Protein AF-A0A7K0LRQ0-F1 (afdb_monomer_lite)

Secondary structure (DSSP, 8-state):
--HHHHHHHHHHHHHHHHHHHHHHHHHHHHTT-SS--SHHHHHHHHHHHHHHHHHHHHHHTT-TTHHHHHHHHHHHHHHHHHHT-GGGHHHHHHHHHHHHHHHHHHHHHHTTSPPP----

Foldseek 3Di:
DPQLVVLLVLLLVLLVVQLVVLVVLLVCQVVVHDPSHDPVSNVVSCLRSVLSVVLNVCLVVLHPVNQVSLVVNLVVLVCCCPPPHVVSVVSNVSSVSSNVSSVSNNVVVVVPDDDPDPDD

pLDDT: mean 86.14, std 9.86, range [47.09, 96.0]

Radius of gyration: 17.02 Å; chains: 1; bounding box: 36×36×59 Å

Structure (mmCIF, N/CA/C/O backbone):
data_AF-A0A7K0LRQ0-F1
#
_entry.id   AF-A0A7K0LRQ0-F1
#
loop_
_atom_site.group_PDB
_atom_site.id
_atom_site.type_symbol
_atom_site.label_atom_id
_atom_site.label_alt_id
_atom_site.label_comp_id
_atom_site.label_asym_id
_atom_site.label_entity_id
_atom_site.label_seq_id
_atom_site.pdbx_PDB_ins_code
_atom_site.Cartn_x
_atom_site.Cartn_y
_atom_site.Cartn_z
_atom_site.occupancy
_atom_site.B_iso_or_equiv
_atom_site.auth_seq_id
_atom_site.auth_comp_id
_atom_site.auth_asym_id
_atom_site.auth_atom_id
_atom_site.pdbx_PDB_model_num
ATOM 1 N N . MET A 1 1 ? 19.097 4.977 -19.327 1.00 47.09 1 MET A N 1
ATOM 2 C CA . MET A 1 1 ? 18.942 3.996 -18.222 1.00 47.09 1 MET A CA 1
ATOM 3 C C . MET A 1 1 ? 18.498 4.563 -16.853 1.00 47.09 1 MET A C 1
ATOM 5 O O . MET A 1 1 ? 18.108 3.764 -16.018 1.00 47.09 1 MET A O 1
ATOM 9 N N . ARG A 1 2 ? 18.461 5.886 -16.579 1.00 52.28 2 ARG A N 1
ATOM 10 C CA . ARG A 1 2 ? 18.152 6.422 -15.221 1.00 52.28 2 ARG A CA 1
ATOM 11 C C . ARG A 1 2 ? 16.671 6.421 -14.773 1.00 52.28 2 AR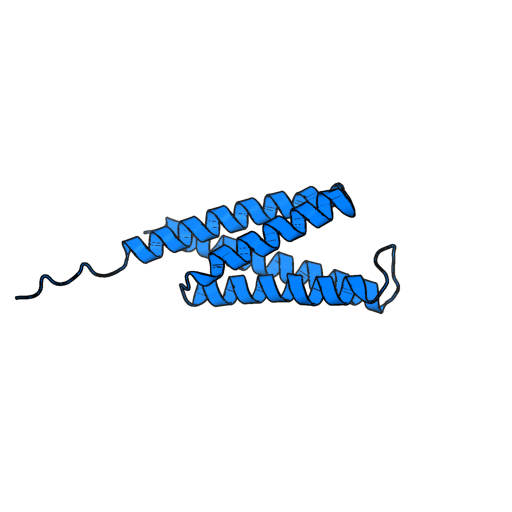G A C 1
ATOM 13 O O . ARG A 1 2 ? 16.415 6.444 -13.573 1.00 52.28 2 ARG A O 1
ATOM 20 N N . ARG A 1 3 ? 15.691 6.383 -15.689 1.00 55.84 3 ARG A N 1
ATOM 21 C CA . ARG A 1 3 ? 14.254 6.520 -15.338 1.00 55.84 3 ARG A CA 1
ATOM 22 C C . ARG A 1 3 ? 13.671 5.337 -14.547 1.00 55.84 3 ARG A C 1
ATOM 24 O O . ARG A 1 3 ? 12.810 5.560 -13.705 1.00 55.84 3 ARG A O 1
ATOM 31 N N . SER A 1 4 ? 14.132 4.103 -14.776 1.00 61.50 4 SER A N 1
ATOM 32 C CA . SER A 1 4 ? 13.554 2.913 -14.124 1.00 61.50 4 SER A CA 1
ATOM 33 C C . SER A 1 4 ? 13.896 2.809 -12.634 1.00 61.50 4 SER A C 1
ATOM 35 O O . SER A 1 4 ? 13.070 2.338 -11.852 1.00 61.50 4 SER A O 1
ATOM 37 N N . SER A 1 5 ? 15.076 3.290 -12.223 1.00 74.69 5 SER A N 1
ATOM 38 C CA . SER A 1 5 ? 15.471 3.329 -10.809 1.00 74.69 5 SER A CA 1
ATOM 39 C C . SER A 1 5 ? 14.639 4.331 -10.011 1.00 74.69 5 SER A C 1
ATOM 41 O O . SER A 1 5 ? 14.221 4.011 -8.904 1.00 74.69 5 SER A O 1
ATOM 43 N N . GLY A 1 6 ? 14.333 5.502 -10.584 1.00 81.88 6 GLY A N 1
ATOM 44 C CA . GLY A 1 6 ? 13.529 6.534 -9.918 1.00 81.88 6 GLY A CA 1
ATOM 45 C C . GLY A 1 6 ? 12.114 6.059 -9.581 1.00 81.88 6 GLY A C 1
ATOM 46 O O . GLY A 1 6 ? 11.696 6.137 -8.430 1.00 81.88 6 GLY A O 1
ATOM 47 N N . SER A 1 7 ? 11.397 5.479 -10.551 1.00 86.38 7 SER A N 1
ATOM 48 C CA . SER A 1 7 ? 10.042 4.951 -10.318 1.00 86.38 7 SER A CA 1
ATOM 49 C C . SER A 1 7 ? 10.024 3.826 -9.284 1.00 86.38 7 SER A C 1
ATOM 51 O O . SER A 1 7 ? 9.127 3.773 -8.450 1.00 86.38 7 SER A O 1
ATOM 53 N N . LYS A 1 8 ? 11.046 2.963 -9.278 1.00 87.56 8 LYS A N 1
ATOM 54 C CA . LYS A 1 8 ? 11.156 1.895 -8.281 1.00 87.56 8 LYS A CA 1
ATOM 55 C C . LYS A 1 8 ? 11.344 2.459 -6.869 1.00 87.56 8 LYS A C 1
ATOM 57 O O . LYS A 1 8 ? 10.717 1.967 -5.935 1.00 87.56 8 LYS A O 1
ATOM 62 N N . ILE A 1 9 ? 12.180 3.490 -6.717 1.00 91.75 9 ILE A N 1
ATOM 63 C CA . ILE A 1 9 ? 12.372 4.186 -5.436 1.00 91.75 9 ILE A CA 1
ATOM 64 C C . ILE A 1 9 ? 11.048 4.791 -4.964 1.00 91.75 9 ILE A C 1
ATOM 66 O O . ILE A 1 9 ? 10.676 4.581 -3.814 1.00 91.75 9 ILE A O 1
ATOM 70 N N . ILE A 1 10 ? 10.307 5.460 -5.856 1.00 92.00 10 ILE A N 1
ATOM 71 C CA . ILE A 1 10 ? 8.993 6.041 -5.540 1.00 92.00 10 ILE A CA 1
ATOM 72 C C . ILE A 1 10 ? 8.024 4.968 -5.033 1.00 92.00 10 ILE A C 1
ATOM 74 O O . ILE A 1 10 ? 7.405 5.162 -3.991 1.00 92.00 10 ILE A O 1
ATOM 78 N N . VAL A 1 11 ? 7.931 3.821 -5.719 1.00 91.88 11 VAL A N 1
ATOM 79 C CA . VAL A 1 11 ? 7.051 2.720 -5.295 1.00 91.88 11 VAL A CA 1
ATOM 80 C C . VAL A 1 11 ? 7.408 2.235 -3.891 1.00 91.88 11 VAL A C 1
ATOM 82 O O . VAL A 1 11 ? 6.521 2.095 -3.056 1.00 91.88 11 VAL A O 1
ATOM 85 N N . HIS A 1 12 ? 8.692 2.005 -3.603 1.00 93.06 12 HIS A N 1
ATOM 86 C CA . HIS A 1 12 ? 9.109 1.537 -2.280 1.00 93.06 12 HIS A CA 1
ATOM 87 C C . HIS A 1 12 ? 8.918 2.598 -1.188 1.00 93.06 12 HIS A C 1
ATOM 89 O O . HIS A 1 12 ? 8.506 2.246 -0.086 1.00 93.06 12 HIS A O 1
ATOM 95 N N . ALA A 1 13 ? 9.174 3.874 -1.487 1.00 93.50 13 ALA A N 1
ATOM 96 C CA . ALA A 1 13 ? 8.974 4.970 -0.545 1.00 93.50 13 ALA A CA 1
ATOM 97 C C . ALA A 1 13 ? 7.491 5.135 -0.185 1.00 93.50 13 ALA A C 1
ATOM 99 O O . ALA A 1 13 ? 7.142 5.142 0.992 1.00 93.50 13 ALA A O 1
ATOM 100 N N . LEU A 1 14 ? 6.606 5.188 -1.185 1.00 92.69 14 LEU A N 1
ATOM 101 C CA . LEU A 1 14 ? 5.161 5.291 -0.968 1.00 92.69 14 LEU A CA 1
ATOM 102 C C . LEU A 1 14 ? 4.590 4.040 -0.294 1.00 92.69 14 LEU A C 1
ATOM 104 O O . LEU A 1 14 ? 3.777 4.161 0.618 1.00 92.69 14 LEU A O 1
ATOM 108 N N . ALA A 1 15 ? 5.065 2.848 -0.670 1.00 91.12 15 ALA A N 1
ATOM 109 C CA . ALA A 1 15 ? 4.707 1.615 0.022 1.00 91.12 15 ALA A CA 1
ATOM 110 C C . ALA A 1 15 ? 5.090 1.674 1.508 1.00 91.12 15 ALA A C 1
ATOM 112 O O . ALA A 1 15 ? 4.267 1.377 2.367 1.00 91.12 15 ALA A O 1
ATOM 113 N N . PHE A 1 16 ? 6.311 2.106 1.826 1.00 93.50 16 PHE A N 1
ATOM 114 C CA . PHE A 1 16 ? 6.773 2.234 3.206 1.00 93.50 16 PHE A CA 1
ATOM 115 C C . PHE A 1 16 ? 5.968 3.266 4.009 1.00 93.50 16 PHE A C 1
ATOM 117 O O . PHE A 1 16 ? 5.589 2.997 5.151 1.00 93.50 16 PHE A O 1
ATOM 124 N N . ILE A 1 17 ? 5.656 4.417 3.403 1.00 92.94 17 ILE A N 1
ATOM 125 C CA . ILE A 1 17 ? 4.793 5.441 4.008 1.00 92.94 17 ILE A CA 1
ATOM 126 C C . ILE A 1 17 ? 3.415 4.850 4.322 1.00 92.94 17 ILE A C 1
ATOM 128 O O . ILE A 1 17 ? 2.940 4.994 5.446 1.00 92.94 17 ILE A O 1
ATOM 132 N N . GLY A 1 18 ? 2.805 4.131 3.376 1.00 90.75 18 GLY A N 1
ATOM 133 C CA . GLY A 1 18 ? 1.499 3.503 3.576 1.00 90.75 18 GLY A CA 1
ATOM 134 C C . GLY A 1 18 ? 1.499 2.442 4.679 1.00 90.75 18 GLY A C 1
ATOM 135 O O . GLY A 1 18 ? 0.606 2.439 5.524 1.00 90.75 18 GLY A O 1
ATOM 136 N N . VAL A 1 19 ? 2.530 1.590 4.746 1.00 94.12 19 VAL A N 1
ATOM 137 C CA . VAL A 1 19 ? 2.696 0.621 5.849 1.00 94.12 19 VAL A CA 1
ATOM 138 C C . VAL A 1 19 ? 2.793 1.334 7.193 1.00 94.12 19 VAL A C 1
ATOM 140 O O . VAL A 1 19 ? 2.091 0.973 8.134 1.00 94.12 19 VAL A O 1
ATOM 143 N N . THR A 1 20 ? 3.638 2.363 7.278 1.00 93.50 20 THR A N 1
ATOM 144 C CA . THR A 1 20 ? 3.856 3.120 8.517 1.00 93.50 20 THR A CA 1
ATOM 145 C C . THR A 1 20 ? 2.572 3.814 8.967 1.00 93.50 20 THR A C 1
ATOM 147 O O . THR A 1 20 ? 2.205 3.737 10.138 1.00 93.50 20 THR A O 1
ATOM 150 N N . PHE A 1 21 ? 1.849 4.433 8.032 1.00 92.25 21 PHE A N 1
ATOM 151 C CA . PHE A 1 21 ? 0.556 5.057 8.290 1.00 92.25 21 PHE A CA 1
ATOM 152 C C . PHE A 1 21 ? -0.447 4.059 8.883 1.00 92.25 21 PHE A C 1
ATOM 154 O O . PHE A 1 21 ? -1.006 4.314 9.951 1.00 92.25 21 PHE A O 1
ATOM 161 N N . TRP A 1 22 ? -0.638 2.899 8.247 1.00 93.75 22 TRP A N 1
ATOM 162 C CA . TRP A 1 22 ? -1.590 1.898 8.735 1.00 93.75 22 TRP A CA 1
ATOM 163 C C . TRP A 1 22 ? -1.178 1.283 10.070 1.00 93.75 22 TRP A C 1
ATOM 165 O O . TRP A 1 22 ? -2.039 1.042 10.914 1.00 93.75 22 TRP A O 1
ATOM 175 N N . LEU A 1 23 ? 0.121 1.106 10.309 1.00 93.62 23 LEU A N 1
ATOM 176 C CA . LEU A 1 23 ? 0.633 0.635 11.593 1.00 93.62 23 LEU A CA 1
ATOM 177 C C . LEU A 1 23 ? 0.324 1.629 12.721 1.00 93.62 23 LEU A C 1
ATOM 179 O O . LEU A 1 23 ? -0.181 1.226 13.767 1.00 93.62 23 LEU A O 1
ATOM 183 N N . VAL A 1 24 ? 0.530 2.930 12.491 1.00 91.94 24 VAL A N 1
ATOM 184 C CA . VAL A 1 24 ? 0.141 3.982 13.446 1.00 91.94 24 VAL A CA 1
ATOM 185 C C . VAL A 1 24 ? -1.367 3.958 13.703 1.00 91.94 24 VAL A C 1
ATOM 187 O O . VAL A 1 24 ? -1.793 4.048 14.853 1.00 91.94 24 VAL A O 1
ATOM 190 N N . MET A 1 25 ? -2.188 3.802 12.663 1.00 89.81 25 MET A N 1
ATOM 191 C CA . MET A 1 25 ? -3.646 3.734 12.808 1.00 89.81 25 MET A CA 1
ATOM 192 C C . MET A 1 25 ? -4.098 2.510 13.618 1.00 89.81 25 MET A C 1
ATOM 194 O O . MET A 1 25 ? -4.954 2.651 14.489 1.00 89.81 25 MET A O 1
ATOM 198 N N . ILE A 1 26 ? -3.488 1.338 13.405 1.00 91.56 26 ILE A N 1
ATOM 199 C CA . ILE A 1 26 ? -3.743 0.12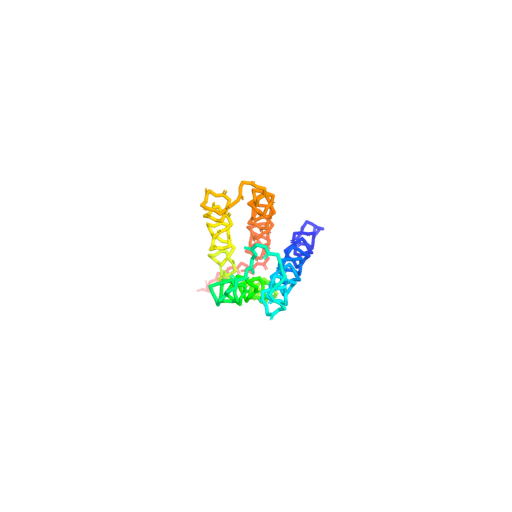9 14.207 1.00 91.56 26 ILE A CA 1
ATOM 200 C C . ILE A 1 26 ? -3.381 0.368 15.675 1.00 91.56 26 ILE A C 1
ATOM 202 O O . ILE A 1 26 ? -4.190 0.083 16.555 1.00 91.56 26 ILE A O 1
ATOM 206 N N . VAL A 1 27 ? -2.196 0.922 15.953 1.00 91.88 27 VAL A N 1
ATOM 207 C CA . VAL A 1 27 ? -1.755 1.210 17.328 1.00 91.88 27 VAL A CA 1
ATOM 208 C C . VAL A 1 27 ? -2.721 2.175 18.016 1.00 91.88 27 VAL A C 1
ATOM 210 O O . VAL A 1 27 ? -3.147 1.918 19.139 1.00 91.88 27 VAL A O 1
ATOM 213 N N . ARG A 1 28 ? -3.143 3.245 17.331 1.00 89.88 28 ARG A N 1
ATOM 214 C CA . ARG A 1 28 ? -4.134 4.195 17.866 1.00 89.88 28 ARG A CA 1
ATOM 215 C C . ARG A 1 28 ? -5.484 3.536 18.147 1.00 89.88 28 ARG A C 1
ATOM 217 O O . ARG A 1 28 ? -6.088 3.837 19.175 1.00 89.88 28 ARG A O 1
ATOM 224 N N . ALA A 1 29 ? -5.931 2.627 17.277 1.00 89.19 29 ALA A N 1
ATOM 225 C CA . ALA A 1 29 ? -7.166 1.872 17.477 1.00 89.19 29 ALA A CA 1
ATOM 226 C C . ALA A 1 29 ? -7.088 0.949 18.700 1.00 89.19 29 ALA A C 1
ATOM 228 O O . ALA A 1 29 ? -8.040 0.897 19.476 1.00 89.19 29 ALA A O 1
ATOM 229 N N . LEU A 1 30 ? -5.955 0.262 18.891 1.00 89.94 30 LEU A N 1
ATOM 230 C CA . LEU A 1 30 ? -5.703 -0.609 20.045 1.00 89.94 30 LEU A CA 1
ATOM 231 C C . LEU A 1 30 ? -5.616 0.175 21.358 1.00 89.94 30 LEU A C 1
ATOM 233 O O . LEU A 1 30 ? -6.096 -0.295 22.383 1.00 89.94 30 LEU A O 1
ATOM 237 N N . MET A 1 31 ? -5.045 1.381 21.324 1.00 91.56 31 MET A N 1
ATOM 238 C CA . MET A 1 31 ? -4.976 2.275 22.484 1.00 91.56 31 MET A CA 1
ATOM 239 C C . MET A 1 31 ? -6.309 2.974 22.793 1.00 91.56 31 MET A C 1
ATOM 241 O O . MET A 1 31 ? -6.403 3.685 23.788 1.00 91.56 31 MET A O 1
ATOM 245 N N . GLY A 1 32 ? -7.333 2.826 21.945 1.00 84.62 32 GLY A N 1
ATOM 246 C CA . GLY A 1 32 ? -8.609 3.518 22.128 1.00 84.62 32 GLY A CA 1
ATOM 247 C C . GLY A 1 32 ? -8.521 5.041 21.941 1.00 84.62 32 GLY A C 1
ATOM 248 O O . GLY A 1 32 ? -9.365 5.769 22.456 1.00 84.62 32 GLY A O 1
ATOM 249 N N . VAL A 1 33 ? -7.505 5.547 21.229 1.00 79.81 33 VAL A N 1
ATOM 250 C CA . VAL A 1 33 ? -7.213 6.988 21.152 1.00 79.81 33 VAL A CA 1
ATOM 251 C C . VAL A 1 33 ? -7.779 7.617 19.878 1.00 79.81 33 VAL A C 1
ATOM 253 O O . VAL A 1 33 ? -7.326 7.347 18.762 1.00 79.81 33 VAL A O 1
ATOM 256 N N . GLY A 1 34 ? -8.690 8.576 20.058 1.00 70.00 34 GLY A N 1
ATOM 257 C CA . GLY A 1 34 ? -9.265 9.394 18.987 1.00 70.00 34 GLY A CA 1
ATOM 258 C C . GLY A 1 34 ? -10.549 8.809 18.396 1.00 70.00 34 GLY A C 1
ATOM 259 O O . GLY A 1 34 ? -11.175 7.937 18.979 1.00 70.00 34 GLY A O 1
ATOM 260 N N . GLN A 1 35 ? -10.955 9.300 17.223 1.00 70.00 35 GLN A N 1
ATOM 261 C CA . GLN A 1 35 ? -12.213 8.888 16.573 1.00 70.00 35 GLN A CA 1
ATOM 262 C C . GLN A 1 35 ? -12.100 7.596 15.747 1.00 70.00 35 GLN A C 1
ATOM 264 O O . GLN A 1 35 ? -13.044 7.188 15.081 1.00 70.00 35 GLN A O 1
ATOM 269 N N . TYR A 1 36 ? -10.933 6.955 15.775 1.00 65.62 36 TYR A N 1
ATOM 270 C CA . TYR A 1 36 ? -10.590 5.798 14.951 1.00 65.62 36 TYR A CA 1
ATOM 271 C C . TYR A 1 36 ? -10.463 4.536 15.813 1.00 65.62 36 TYR A C 1
ATOM 273 O O . TYR A 1 36 ? -9.453 3.841 15.764 1.00 65.62 36 TYR A O 1
ATOM 281 N N . THR A 1 37 ? -11.458 4.264 16.655 1.00 70.31 37 THR A N 1
ATOM 282 C CA . THR A 1 37 ? -11.468 3.105 17.558 1.00 70.31 37 THR A CA 1
ATOM 283 C C . THR A 1 37 ? -12.349 1.985 17.005 1.00 70.31 37 THR A C 1
ATOM 285 O O . THR A 1 37 ? -13.358 2.225 16.343 1.00 70.31 37 THR A O 1
ATOM 288 N N . GLY A 1 38 ? -11.949 0.735 17.250 1.00 81.75 38 GLY A N 1
ATOM 289 C CA . GLY A 1 38 ? -12.740 -0.449 16.910 1.00 81.75 38 GLY A CA 1
ATOM 290 C C . GLY A 1 38 ? -12.073 -1.428 15.943 1.00 81.75 38 GLY A C 1
ATOM 291 O O . GLY A 1 38 ? -11.169 -1.098 15.173 1.00 81.75 38 GLY A O 1
ATOM 292 N N . TRP A 1 39 ? -12.569 -2.666 15.973 1.00 85.69 39 TRP A N 1
ATOM 293 C CA . TRP A 1 39 ? -12.007 -3.802 15.235 1.00 85.69 39 TRP A CA 1
ATOM 294 C C . TRP A 1 39 ? -11.969 -3.583 13.716 1.00 85.69 39 TRP A C 1
ATOM 296 O O . TRP A 1 39 ? -11.030 -4.025 13.057 1.00 85.69 39 TRP A O 1
ATOM 306 N N . LYS A 1 40 ? -12.947 -2.849 13.162 1.00 85.12 40 LYS A N 1
ATOM 307 C CA . LYS A 1 40 ? -13.013 -2.535 11.726 1.00 85.12 40 LYS A CA 1
ATOM 308 C C . LYS A 1 40 ? -11.752 -1.813 11.259 1.00 85.12 40 LYS A C 1
ATOM 310 O O . LYS A 1 40 ? -11.228 -2.133 10.201 1.00 85.12 40 LYS A O 1
ATOM 315 N N . LEU A 1 41 ? -11.237 -0.878 12.060 1.00 86.56 41 LEU A N 1
ATOM 316 C CA . LEU A 1 41 ? -10.048 -0.112 11.700 1.00 86.56 41 LEU A CA 1
ATOM 317 C C . LEU A 1 41 ? -8.778 -0.968 11.745 1.00 86.56 41 LEU A C 1
ATOM 319 O O . LEU A 1 41 ? -7.902 -0.807 10.901 1.00 86.56 41 LEU A O 1
ATOM 323 N N . ILE A 1 42 ? -8.710 -1.910 12.689 1.00 89.06 42 ILE A N 1
ATOM 324 C CA . ILE A 1 42 ? -7.611 -2.876 12.789 1.00 89.06 42 ILE A CA 1
ATOM 325 C C . ILE A 1 42 ? -7.594 -3.771 11.549 1.00 89.06 42 ILE A C 1
ATOM 327 O O . ILE A 1 42 ? -6.556 -3.9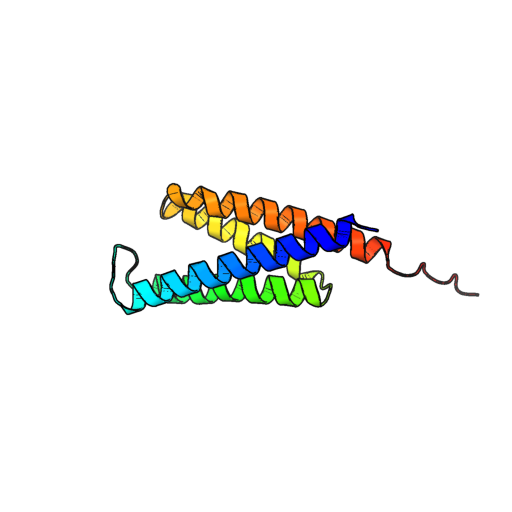09 10.909 1.00 89.06 42 ILE A O 1
ATOM 331 N N . VAL A 1 43 ? -8.749 -4.328 11.167 1.00 91.38 43 VAL A N 1
ATOM 332 C CA . VAL A 1 43 ? -8.868 -5.174 9.969 1.00 91.38 43 VAL A CA 1
ATOM 333 C C . VAL A 1 43 ? -8.513 -4.387 8.711 1.00 91.38 43 VAL A C 1
ATOM 335 O O . VAL A 1 43 ? -7.672 -4.833 7.934 1.00 91.38 43 VAL A O 1
ATOM 338 N N . THR A 1 44 ? -9.080 -3.192 8.535 1.00 90.25 44 THR A N 1
ATOM 339 C CA . THR A 1 44 ? -8.757 -2.314 7.404 1.00 90.25 44 THR A CA 1
ATOM 340 C C . THR A 1 44 ? -7.265 -1.987 7.360 1.00 90.25 44 THR A C 1
ATOM 342 O O . THR A 1 44 ? -6.658 -2.060 6.294 1.00 90.25 44 THR A O 1
ATOM 345 N N . GLY A 1 45 ? -6.647 -1.699 8.508 1.00 91.12 45 GLY A N 1
ATOM 346 C CA . GLY A 1 45 ? -5.219 -1.419 8.585 1.00 91.12 45 GLY A CA 1
ATOM 347 C C . GLY A 1 45 ? -4.335 -2.612 8.268 1.00 91.12 45 GLY A C 1
ATOM 348 O O . GLY A 1 45 ? -3.329 -2.448 7.584 1.00 91.12 45 GLY A O 1
ATOM 349 N N . LEU A 1 46 ? -4.713 -3.818 8.689 1.00 93.81 46 LEU A N 1
ATOM 350 C CA . LEU A 1 46 ? -3.981 -5.031 8.329 1.00 93.81 46 LEU A CA 1
ATOM 351 C C . LEU A 1 46 ? -4.085 -5.316 6.829 1.00 93.81 46 LEU A C 1
ATOM 353 O O . LEU A 1 46 ? -3.075 -5.612 6.192 1.00 93.81 46 LEU A O 1
ATOM 357 N N . VAL A 1 47 ? -5.280 -5.176 6.251 1.00 95.12 47 VAL A N 1
ATOM 358 C CA . VAL A 1 47 ? -5.514 -5.402 4.819 1.00 95.12 47 VAL A CA 1
ATOM 359 C C . VAL A 1 47 ? -4.763 -4.373 3.976 1.00 95.12 47 VAL A C 1
ATOM 361 O O . VAL A 1 47 ? -4.003 -4.745 3.081 1.00 95.12 47 VAL A O 1
ATOM 364 N N . LEU A 1 48 ? -4.929 -3.081 4.264 1.00 94.00 48 LEU A N 1
ATOM 365 C CA . LEU A 1 48 ? -4.317 -2.022 3.465 1.00 94.00 48 LEU A CA 1
ATOM 366 C C . LEU A 1 48 ? -2.819 -1.887 3.742 1.00 94.00 48 LEU A C 1
ATOM 368 O O . LEU A 1 48 ? -2.043 -1.752 2.797 1.00 94.00 48 LEU A O 1
ATOM 372 N N . GLY A 1 49 ? -2.372 -2.016 4.990 1.00 92.81 49 GLY A N 1
ATOM 373 C CA . GLY A 1 49 ? -0.947 -2.094 5.322 1.00 92.81 49 GLY A CA 1
ATOM 374 C C . GLY A 1 49 ? -0.269 -3.301 4.664 1.00 92.81 49 GLY A C 1
ATOM 375 O O . GLY A 1 49 ? 0.787 -3.163 4.043 1.00 92.81 49 GLY A O 1
ATOM 376 N N . GLY A 1 50 ? -0.911 -4.471 4.703 1.00 93.94 50 GLY A N 1
ATOM 377 C CA . GLY A 1 50 ? -0.447 -5.679 4.020 1.00 93.94 50 GLY A CA 1
ATOM 378 C C . GLY A 1 50 ? -0.374 -5.515 2.500 1.00 93.94 50 GLY A C 1
ATOM 379 O O . GLY A 1 50 ? 0.611 -5.927 1.883 1.00 93.94 50 GLY A O 1
ATOM 380 N N . ALA A 1 51 ? -1.355 -4.842 1.892 1.00 95.69 51 ALA A N 1
ATOM 381 C CA . ALA A 1 51 ? -1.331 -4.529 0.466 1.00 95.69 51 ALA A CA 1
ATOM 382 C C . ALA A 1 51 ? -0.093 -3.699 0.089 1.00 95.69 51 ALA A C 1
ATOM 384 O O . ALA A 1 51 ? 0.586 -4.029 -0.879 1.00 95.69 51 ALA A O 1
ATOM 385 N N . HIS A 1 52 ? 0.285 -2.693 0.884 1.00 94.50 52 HIS A N 1
ATOM 386 C CA . HIS A 1 52 ? 1.492 -1.900 0.621 1.00 94.50 52 HIS A CA 1
ATOM 387 C C . HIS A 1 52 ? 2.783 -2.736 0.707 1.00 94.50 52 HIS A C 1
ATOM 389 O O . HIS A 1 52 ? 3.662 -2.609 -0.153 1.00 94.50 52 HIS A O 1
ATOM 395 N N . LEU A 1 53 ? 2.890 -3.646 1.684 1.00 94.19 53 LEU A N 1
ATOM 396 C CA . LEU A 1 53 ? 4.016 -4.589 1.763 1.00 94.19 53 LEU A CA 1
ATOM 397 C C . LEU A 1 53 ? 4.101 -5.470 0.512 1.00 94.19 53 LEU A C 1
ATOM 399 O O . LEU A 1 53 ? 5.174 -5.623 -0.080 1.00 94.19 53 LEU A O 1
ATOM 403 N N . LEU A 1 54 ? 2.966 -6.017 0.082 1.00 96.00 54 LEU A N 1
ATOM 404 C CA . LEU A 1 54 ? 2.875 -6.862 -1.103 1.00 96.00 54 LEU A CA 1
ATOM 405 C C . LEU A 1 54 ? 3.184 -6.083 -2.395 1.00 96.00 54 LEU A C 1
ATOM 407 O O . LEU A 1 54 ? 3.875 -6.619 -3.260 1.00 96.00 54 LEU A O 1
ATOM 411 N N . ILE A 1 55 ? 2.789 -4.808 -2.511 1.00 94.69 55 ILE A N 1
ATOM 412 C CA . ILE A 1 55 ? 3.163 -3.932 -3.639 1.00 94.69 55 ILE A CA 1
ATOM 413 C C . ILE A 1 55 ? 4.686 -3.801 -3.720 1.00 94.69 55 ILE A C 1
ATOM 415 O O . ILE A 1 55 ? 5.273 -3.991 -4.790 1.00 94.69 55 ILE A O 1
ATOM 419 N N . SER A 1 56 ? 5.340 -3.528 -2.587 1.00 93.19 56 SER A N 1
ATOM 420 C CA . SER A 1 56 ? 6.800 -3.434 -2.497 1.00 93.19 56 SER A CA 1
ATOM 421 C C . SER A 1 56 ? 7.466 -4.755 -2.906 1.00 93.19 56 SER A C 1
ATOM 423 O O . SER A 1 56 ? 8.372 -4.776 -3.747 1.00 93.19 56 SER A O 1
ATOM 425 N N . LEU A 1 57 ? 6.972 -5.882 -2.384 1.00 94.69 57 LEU A N 1
ATOM 426 C CA . LEU A 1 57 ? 7.497 -7.213 -2.680 1.00 94.69 57 LEU A CA 1
ATOM 427 C C . LEU A 1 57 ? 7.340 -7.589 -4.161 1.00 94.69 57 LEU A C 1
ATOM 429 O O . LEU A 1 57 ? 8.305 -8.016 -4.799 1.00 94.69 57 LEU A O 1
ATOM 433 N N . PHE A 1 58 ? 6.147 -7.416 -4.729 1.00 92.50 58 PHE A N 1
ATOM 434 C CA . PHE A 1 58 ? 5.862 -7.752 -6.124 1.00 92.50 58 PHE A CA 1
ATOM 435 C C . PHE A 1 58 ? 6.594 -6.836 -7.096 1.00 92.50 58 PHE A C 1
ATOM 437 O O . PHE A 1 58 ? 7.111 -7.317 -8.105 1.00 92.50 58 PHE A O 1
ATOM 444 N N . THR A 1 59 ? 6.760 -5.559 -6.750 1.00 91.19 59 THR A N 1
ATOM 445 C CA . THR A 1 59 ? 7.602 -4.639 -7.522 1.00 91.19 59 THR A CA 1
ATOM 446 C C . THR A 1 59 ? 9.065 -5.073 -7.509 1.00 91.19 59 THR A C 1
ATOM 448 O O . THR A 1 59 ? 9.733 -5.053 -8.545 1.00 91.19 59 THR A O 1
ATOM 451 N N . ARG A 1 60 ? 9.577 -5.546 -6.364 1.00 89.81 60 ARG A N 1
ATOM 452 C CA . ARG A 1 60 ? 10.944 -6.080 -6.269 1.00 89.81 60 ARG A CA 1
ATOM 453 C C . ARG A 1 60 ? 11.137 -7.314 -7.150 1.00 89.81 60 ARG A C 1
ATOM 455 O O . ARG A 1 60 ? 12.179 -7.432 -7.790 1.00 89.81 60 ARG A O 1
ATOM 462 N N . ARG A 1 61 ? 10.127 -8.186 -7.206 1.00 90.25 61 ARG A N 1
ATOM 463 C CA . ARG A 1 61 ? 10.103 -9.415 -8.018 1.00 90.25 61 ARG A CA 1
ATOM 464 C C . ARG A 1 61 ? 9.759 -9.184 -9.497 1.00 90.25 61 ARG A C 1
ATOM 466 O O . ARG A 1 61 ? 9.657 -10.154 -10.234 1.00 90.25 61 ARG A O 1
ATOM 473 N N . ARG A 1 62 ? 9.575 -7.930 -9.938 1.00 89.38 62 ARG A N 1
ATOM 474 C CA . ARG A 1 62 ? 9.120 -7.576 -11.298 1.00 89.38 62 ARG A CA 1
ATOM 475 C C . ARG A 1 62 ? 7.808 -8.266 -11.710 1.00 89.38 62 ARG A C 1
ATOM 477 O O . ARG A 1 62 ? 7.592 -8.560 -12.881 1.00 89.38 62 ARG A O 1
ATOM 484 N N . SER A 1 63 ? 6.932 -8.538 -10.743 1.00 89.19 63 SER A N 1
ATOM 485 C CA . SER A 1 63 ? 5.673 -9.246 -10.980 1.00 89.19 63 SER A CA 1
ATOM 486 C C . SER A 1 63 ? 4.587 -8.302 -11.494 1.00 89.19 63 SER A C 1
ATOM 488 O O . SER A 1 63 ? 4.387 -7.208 -10.960 1.00 89.19 63 SER A O 1
ATOM 490 N N . ALA A 1 64 ? 3.824 -8.758 -12.492 1.00 87.69 64 ALA A N 1
ATOM 491 C CA . ALA A 1 64 ? 2.659 -8.037 -13.004 1.00 87.69 64 ALA A CA 1
ATOM 492 C C . ALA A 1 64 ? 1.538 -7.892 -11.956 1.00 87.69 64 ALA A C 1
ATOM 494 O O . ALA A 1 64 ? 0.730 -6.971 -12.063 1.00 87.69 64 ALA A O 1
ATOM 495 N N . ALA A 1 65 ? 1.536 -8.737 -10.916 1.00 90.75 65 ALA A N 1
ATOM 496 C CA . ALA A 1 65 ? 0.574 -8.685 -9.816 1.00 90.75 65 ALA A CA 1
ATOM 497 C C . ALA A 1 65 ? 0.672 -7.401 -8.968 1.00 90.75 65 ALA A C 1
ATOM 499 O O . ALA A 1 65 ? -0.252 -7.094 -8.223 1.00 90.75 65 ALA A O 1
ATOM 500 N N . ALA A 1 66 ? 1.750 -6.615 -9.093 1.00 90.19 66 ALA A N 1
ATOM 501 C CA . ALA A 1 66 ? 1.864 -5.332 -8.400 1.00 90.19 66 ALA A CA 1
ATOM 502 C C . ALA A 1 66 ? 0.790 -4.320 -8.849 1.00 90.19 66 ALA A C 1
ATOM 504 O O . ALA A 1 66 ? 0.260 -3.588 -8.024 1.00 90.19 66 ALA A O 1
ATOM 505 N N . ILE A 1 67 ? 0.434 -4.294 -10.138 1.00 93.19 67 ILE A N 1
ATOM 506 C CA . ILE A 1 67 ? -0.521 -3.323 -10.699 1.00 93.19 67 ILE A CA 1
ATOM 507 C C . ILE A 1 67 ? -1.950 -3.482 -10.153 1.00 93.19 67 ILE A C 1
ATOM 509 O O . ILE A 1 67 ? -2.486 -2.486 -9.667 1.00 93.19 67 ILE A O 1
ATOM 513 N N . PRO A 1 68 ? -2.589 -4.672 -10.191 1.00 94.19 68 PRO A N 1
ATOM 514 C CA . PRO A 1 68 ? -3.931 -4.830 -9.626 1.00 94.19 68 PRO A CA 1
ATOM 515 C C . PRO A 1 68 ? -3.959 -4.530 -8.123 1.00 94.19 68 PRO A C 1
ATOM 517 O O . PRO A 1 68 ? -4.951 -4.024 -7.611 1.00 94.19 68 PRO A O 1
ATOM 520 N N . LEU A 1 69 ? -2.850 -4.772 -7.424 1.00 93.31 69 LEU A N 1
ATOM 521 C CA . LEU A 1 69 ? -2.733 -4.478 -6.005 1.00 93.31 69 LEU A CA 1
ATOM 522 C C . LEU A 1 69 ? -2.657 -2.967 -5.718 1.00 93.31 69 LEU A C 1
ATOM 524 O O . LEU A 1 69 ? -3.263 -2.494 -4.761 1.00 93.31 69 LEU A O 1
ATOM 528 N N . ILE A 1 70 ? -1.975 -2.196 -6.572 1.00 94.12 70 ILE A N 1
ATOM 529 C CA . ILE A 1 70 ? -1.991 -0.727 -6.494 1.00 94.12 70 ILE A CA 1
ATOM 530 C C . ILE A 1 70 ? -3.392 -0.184 -6.815 1.00 94.12 70 ILE A C 1
ATOM 532 O O . ILE A 1 70 ? -3.860 0.728 -6.139 1.00 94.12 70 ILE A O 1
ATOM 536 N N . TRP A 1 71 ? -4.089 -0.767 -7.796 1.00 95.62 71 TRP A N 1
ATOM 537 C CA . TRP A 1 71 ? -5.486 -0.423 -8.083 1.00 95.62 71 TRP A CA 1
ATOM 538 C C . TRP A 1 71 ? -6.406 -0.677 -6.891 1.00 95.62 71 TRP A C 1
ATOM 540 O O . TRP A 1 71 ? -7.230 0.174 -6.569 1.00 95.62 71 TRP A O 1
ATOM 550 N N . PHE A 1 72 ? -6.241 -1.813 -6.214 1.00 95.88 72 PHE A N 1
ATOM 551 C CA . PHE A 1 72 ? -6.975 -2.118 -4.991 1.00 95.88 72 PHE A CA 1
ATOM 552 C C . PHE A 1 72 ? -6.782 -1.032 -3.921 1.00 95.88 72 PHE A C 1
ATOM 554 O O . PHE A 1 72 ? -7.770 -0.545 -3.375 1.00 95.88 72 PHE A O 1
ATOM 561 N N . VAL A 1 73 ? -5.538 -0.604 -3.669 1.00 93.81 73 VAL A N 1
ATOM 562 C CA . VAL A 1 73 ? -5.245 0.478 -2.710 1.00 93.81 73 VAL A CA 1
ATOM 563 C C . VAL A 1 73 ? -5.894 1.794 -3.143 1.00 93.81 73 VAL A C 1
ATOM 565 O O . VAL A 1 73 ? -6.546 2.438 -2.330 1.00 93.81 73 VAL A O 1
ATOM 568 N N . LEU A 1 74 ? -5.805 2.161 -4.424 1.00 93.12 74 LEU A N 1
ATOM 569 C CA . LEU A 1 74 ? -6.423 3.385 -4.938 1.00 93.12 74 LEU A CA 1
ATOM 570 C C . LEU A 1 74 ? -7.947 3.400 -4.743 1.00 93.12 74 LEU A C 1
ATOM 572 O O . LEU A 1 74 ? -8.503 4.408 -4.309 1.00 93.12 74 LEU A O 1
ATOM 576 N N . VAL A 1 75 ? -8.626 2.293 -5.052 1.00 93.75 75 VAL A N 1
ATOM 577 C CA . VAL A 1 75 ? -10.079 2.175 -4.854 1.00 93.75 75 VAL A CA 1
ATOM 578 C C . VAL A 1 75 ? -10.419 2.253 -3.368 1.00 93.75 75 VAL A C 1
ATOM 580 O O . VAL A 1 75 ? -11.349 2.964 -2.995 1.00 93.75 75 VAL A O 1
ATOM 583 N N . ALA A 1 76 ? -9.654 1.578 -2.510 1.00 91.31 76 ALA A N 1
ATOM 584 C CA . ALA A 1 76 ? -9.863 1.638 -1.070 1.00 91.31 76 ALA A CA 1
ATOM 585 C C . ALA A 1 76 ? -9.681 3.060 -0.512 1.00 91.31 76 ALA A C 1
ATOM 587 O O . ALA A 1 76 ? -10.517 3.512 0.269 1.00 91.31 76 ALA A O 1
ATOM 588 N N . ASP A 1 77 ? -8.652 3.788 -0.951 1.00 89.94 77 ASP A N 1
ATOM 589 C CA . ASP A 1 77 ? -8.413 5.177 -0.549 1.00 89.94 77 ASP A CA 1
ATOM 590 C C . ASP A 1 77 ? -9.530 6.110 -1.024 1.00 89.94 77 ASP A C 1
ATOM 592 O O . ASP A 1 77 ? -9.932 7.017 -0.294 1.00 89.94 77 ASP A O 1
ATOM 596 N N . LEU A 1 78 ? -10.072 5.874 -2.224 1.00 88.69 78 LEU A N 1
ATOM 597 C CA . LEU A 1 78 ? -11.211 6.629 -2.744 1.00 88.69 78 LEU A CA 1
ATOM 598 C C . LEU A 1 78 ? -12.461 6.388 -1.889 1.00 88.69 78 LEU A C 1
ATOM 600 O O . LEU A 1 78 ? -13.134 7.341 -1.501 1.00 88.69 78 LEU A O 1
ATOM 604 N N . LEU A 1 79 ? -12.745 5.127 -1.547 1.00 88.19 79 LEU A N 1
ATOM 605 C CA . LEU A 1 79 ? -13.855 4.770 -0.662 1.00 88.19 79 LEU A CA 1
ATOM 606 C C . LEU A 1 79 ? -13.681 5.402 0.727 1.00 88.19 79 LEU A C 1
ATOM 608 O O . LEU A 1 79 ? -14.632 5.956 1.269 1.00 88.19 79 LEU A O 1
ATOM 612 N N . LEU A 1 80 ? -12.469 5.389 1.285 1.00 85.75 80 LEU A N 1
ATOM 613 C CA . LEU A 1 80 ? -12.151 6.074 2.542 1.00 85.75 80 LEU A CA 1
ATOM 614 C C . LEU A 1 80 ? -12.373 7.592 2.445 1.00 85.75 80 LEU A C 1
ATOM 616 O O . LEU A 1 80 ? -12.968 8.185 3.345 1.00 85.75 80 LEU A O 1
ATOM 620 N N . GLY A 1 81 ? -11.934 8.222 1.354 1.00 83.31 81 GLY A N 1
ATOM 621 C CA . GLY A 1 81 ? -12.120 9.654 1.114 1.00 83.31 81 GLY A CA 1
ATOM 622 C C . GLY A 1 81 ? -13.591 10.059 1.007 1.00 83.31 81 GLY A C 1
ATOM 623 O O . GLY A 1 81 ? -13.992 11.070 1.581 1.00 83.31 81 GLY A O 1
ATOM 624 N N . VAL A 1 82 ? -14.398 9.252 0.314 1.00 80.31 82 VAL A N 1
ATOM 625 C CA . VAL A 1 82 ? -15.827 9.518 0.084 1.00 80.31 82 VAL A CA 1
ATOM 626 C C . VAL A 1 82 ? -16.675 9.203 1.317 1.00 80.31 82 VAL A C 1
ATOM 628 O O . VAL A 1 82 ? -17.523 10.008 1.690 1.00 80.31 82 VAL A O 1
ATOM 631 N N . PHE A 1 83 ? -16.464 8.047 1.952 1.00 80.75 83 PHE A N 1
ATOM 632 C CA . PHE A 1 83 ? -17.371 7.532 2.985 1.00 80.75 83 PHE A CA 1
ATOM 633 C C . PHE A 1 83 ? -16.911 7.786 4.420 1.00 80.75 83 PHE A C 1
ATOM 635 O O . PHE A 1 83 ? -17.732 7.705 5.331 1.00 80.75 83 PHE A O 1
ATOM 642 N N . VAL A 1 84 ? -15.623 8.056 4.651 1.00 78.25 84 VAL A N 1
ATOM 643 C CA . VAL A 1 84 ? -15.084 8.207 6.012 1.00 78.25 84 VAL A CA 1
ATOM 644 C C . VAL A 1 84 ? -14.677 9.643 6.284 1.00 78.25 84 VAL A C 1
ATOM 646 O O . VAL A 1 84 ? -15.169 10.247 7.234 1.00 78.25 84 VAL A O 1
ATOM 649 N N . ASN A 1 85 ? -13.758 10.199 5.492 1.00 77.12 85 ASN A N 1
ATOM 650 C CA . ASN A 1 85 ? -13.288 11.559 5.722 1.00 77.12 85 ASN A CA 1
ATOM 651 C C . ASN A 1 85 ? -12.647 12.159 4.460 1.00 77.12 85 ASN A C 1
ATOM 653 O O . ASN A 1 85 ? -11.626 11.642 4.001 1.00 77.12 85 ASN A O 1
ATOM 657 N N . PRO A 1 86 ? -13.130 13.308 3.956 1.00 74.31 86 PRO A N 1
ATOM 658 C CA . PRO A 1 86 ? -12.560 13.940 2.768 1.00 74.31 86 PRO A CA 1
ATOM 659 C C . PRO A 1 86 ? -11.104 14.397 2.961 1.00 74.31 86 PRO A C 1
ATOM 661 O O . PRO A 1 86 ? -10.356 14.526 1.997 1.00 74.31 86 PRO A O 1
ATOM 664 N N . LYS A 1 87 ? -10.612 14.561 4.196 1.00 76.50 87 LYS A N 1
ATOM 665 C CA . LYS A 1 87 ? -9.179 14.827 4.437 1.00 76.50 87 LYS A CA 1
ATOM 666 C C . LYS A 1 87 ? -8.274 13.673 3.972 1.00 76.50 87 LYS A C 1
ATOM 668 O O . LYS A 1 87 ? -7.073 13.866 3.804 1.00 76.50 87 LYS A O 1
ATOM 673 N N . VAL A 1 88 ? -8.842 12.491 3.730 1.00 76.94 88 VAL A N 1
ATOM 674 C CA . VAL A 1 88 ? -8.143 11.290 3.255 1.00 76.94 88 VAL A CA 1
ATOM 675 C C . VAL A 1 88 ? -7.903 11.320 1.736 1.00 76.94 88 VAL A C 1
ATOM 677 O O . VAL A 1 88 ? -7.129 10.514 1.230 1.00 76.94 88 VAL A O 1
ATOM 680 N N . PHE A 1 89 ? -8.433 12.306 0.995 1.00 82.31 89 PHE A N 1
ATOM 681 C CA . PHE A 1 89 ? -8.145 12.475 -0.441 1.00 82.31 89 PHE A CA 1
ATOM 682 C C . PHE A 1 89 ? -6.649 12.661 -0.763 1.00 82.31 89 PHE A C 1
ATOM 684 O O . PHE A 1 89 ? -6.221 12.377 -1.881 1.00 82.31 89 PHE A O 1
ATOM 691 N N . LEU A 1 90 ? -5.823 13.056 0.213 1.00 85.75 90 LEU A N 1
ATOM 692 C CA . LEU A 1 90 ? -4.364 13.043 0.064 1.00 85.75 90 LEU A CA 1
A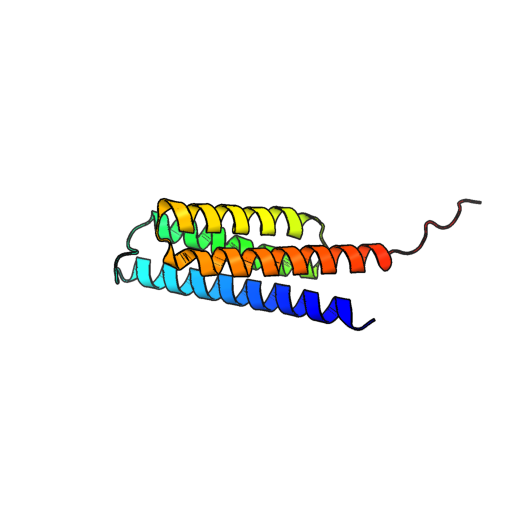TOM 693 C C . LEU A 1 90 ? -3.810 11.629 -0.208 1.00 85.75 90 LEU A C 1
ATOM 695 O O . LEU A 1 90 ? -2.868 11.495 -0.991 1.00 85.75 90 LEU A O 1
ATOM 699 N N . LEU A 1 91 ? -4.408 10.579 0.372 1.00 85.44 91 LEU A N 1
ATOM 700 C CA . LEU A 1 91 ? -4.032 9.185 0.095 1.00 85.44 91 LEU A CA 1
ATOM 701 C C . LEU A 1 91 ? -4.347 8.804 -1.353 1.00 85.44 91 LEU A C 1
ATOM 703 O O . LEU A 1 91 ? -3.517 8.195 -2.017 1.00 85.44 91 LEU A O 1
ATOM 707 N N . VAL A 1 92 ? -5.483 9.264 -1.887 1.00 88.12 92 VAL A N 1
ATOM 708 C CA . VAL A 1 92 ? -5.853 9.048 -3.296 1.00 88.12 92 VAL A CA 1
ATOM 709 C C . VAL A 1 92 ? -4.786 9.629 -4.226 1.00 88.12 92 VAL A C 1
ATOM 711 O O . VAL A 1 92 ? -4.331 8.950 -5.145 1.00 88.12 92 VAL A O 1
ATOM 714 N N . GLY A 1 93 ? -4.325 10.856 -3.957 1.00 88.88 93 GLY A N 1
ATOM 715 C CA . GLY A 1 93 ? -3.230 11.474 -4.710 1.00 88.88 93 GLY A CA 1
ATOM 716 C C . GLY A 1 93 ? -1.936 10.653 -4.655 1.00 88.88 93 GLY A C 1
ATOM 717 O O . GLY A 1 93 ? -1.316 10.398 -5.690 1.00 88.88 93 GLY A O 1
ATOM 718 N N . ALA A 1 94 ? -1.558 10.172 -3.468 1.00 89.31 94 ALA A N 1
ATOM 719 C CA . ALA A 1 94 ? -0.396 9.300 -3.296 1.00 89.31 94 ALA A CA 1
ATOM 720 C C . ALA A 1 94 ? -0.544 7.975 -4.067 1.00 89.31 94 ALA A C 1
ATOM 722 O O . ALA A 1 94 ? 0.403 7.530 -4.719 1.00 89.31 94 ALA A O 1
ATOM 723 N N . SER A 1 95 ? -1.737 7.386 -4.071 1.00 90.06 95 SER A N 1
ATOM 724 C CA . SER A 1 95 ? -2.050 6.146 -4.781 1.00 90.06 95 SER A CA 1
ATOM 725 C C . SER A 1 95 ? -2.052 6.311 -6.303 1.00 90.06 95 SER A C 1
ATOM 727 O O . SER A 1 95 ? -1.595 5.417 -7.017 1.00 90.06 95 SER A O 1
ATOM 729 N N . ILE A 1 96 ? -2.443 7.477 -6.827 1.00 93.62 96 ILE A N 1
ATOM 730 C CA . ILE A 1 96 ? -2.284 7.813 -8.252 1.00 93.62 96 ILE A CA 1
ATOM 731 C C . ILE A 1 96 ? -0.796 7.877 -8.630 1.00 93.62 96 ILE A C 1
ATOM 733 O O . ILE A 1 96 ? -0.391 7.308 -9.648 1.00 93.62 96 ILE A O 1
ATOM 737 N N . ILE A 1 97 ? 0.039 8.521 -7.806 1.00 93.88 97 ILE A N 1
ATOM 738 C CA . ILE A 1 97 ? 1.494 8.584 -8.033 1.00 93.88 97 ILE A CA 1
ATOM 739 C C . ILE A 1 97 ? 2.101 7.176 -7.979 1.00 93.88 97 ILE A C 1
ATOM 741 O O . ILE A 1 97 ? 2.910 6.816 -8.839 1.00 93.88 97 ILE A O 1
ATOM 745 N N . LEU A 1 98 ? 1.683 6.363 -7.006 1.00 92.00 98 LEU A N 1
ATOM 746 C CA . LEU A 1 98 ? 2.097 4.969 -6.870 1.00 92.00 98 LEU A CA 1
ATOM 747 C C . LEU A 1 98 ? 1.737 4.156 -8.121 1.00 92.00 98 LEU A C 1
ATOM 749 O O . LEU A 1 98 ? 2.570 3.401 -8.625 1.00 92.00 98 LEU A O 1
ATOM 753 N N . LEU A 1 99 ? 0.533 4.352 -8.663 1.00 93.06 99 LEU A N 1
ATOM 754 C CA . LEU A 1 99 ? 0.065 3.684 -9.875 1.00 93.06 99 LEU A CA 1
ATOM 755 C C . LEU A 1 99 ? 0.885 4.097 -11.099 1.00 93.06 99 LEU A C 1
ATOM 757 O O . LEU A 1 99 ? 1.375 3.234 -11.832 1.00 93.06 99 LEU A O 1
ATOM 761 N N . ALA A 1 100 ? 1.105 5.400 -11.288 1.00 93.06 100 ALA A N 1
ATOM 762 C CA . ALA A 1 100 ? 1.939 5.920 -12.369 1.00 93.06 100 ALA A CA 1
ATOM 763 C C . ALA A 1 100 ? 3.371 5.357 -12.299 1.00 93.06 100 ALA A C 1
ATOM 765 O O . ALA A 1 100 ? 3.921 4.903 -13.309 1.00 93.06 100 ALA A O 1
ATOM 766 N N . ALA A 1 101 ? 3.960 5.313 -11.101 1.00 91.62 101 ALA A N 1
ATOM 767 C CA . ALA A 1 101 ? 5.279 4.733 -10.877 1.00 91.62 101 ALA A CA 1
ATOM 768 C C . ALA A 1 101 ? 5.300 3.214 -11.138 1.00 91.62 101 ALA A C 1
ATOM 770 O O . ALA A 1 101 ? 6.232 2.715 -11.773 1.00 91.62 101 ALA A O 1
ATOM 771 N N . GLY A 1 102 ? 4.253 2.487 -10.735 1.00 90.00 102 GLY A N 1
ATOM 772 C CA . GLY A 1 102 ? 4.086 1.058 -11.006 1.00 90.00 102 GLY A CA 1
ATOM 773 C C . GLY A 1 102 ? 4.050 0.740 -12.505 1.00 90.00 102 GLY A C 1
ATOM 774 O O . GLY A 1 102 ? 4.793 -0.126 -12.976 1.00 90.00 102 GLY A O 1
ATOM 775 N N . TYR A 1 103 ? 3.257 1.483 -13.286 1.00 92.38 103 TYR A N 1
ATOM 776 C CA . TYR A 1 103 ? 3.223 1.335 -14.746 1.00 92.38 103 TYR A CA 1
ATOM 777 C C . TYR A 1 103 ? 4.565 1.682 -15.400 1.00 92.38 103 TYR A C 1
ATOM 779 O O . TYR A 1 103 ? 5.005 0.973 -16.310 1.00 92.38 103 TYR A O 1
ATOM 787 N N . ALA A 1 104 ? 5.251 2.726 -14.923 1.00 89.06 104 ALA A N 1
ATOM 788 C CA . ALA A 1 104 ? 6.580 3.086 -15.413 1.00 89.06 104 ALA A CA 1
ATOM 789 C C . ALA A 1 104 ? 7.610 1.967 -15.163 1.00 89.06 104 ALA A C 1
ATOM 791 O O . ALA A 1 104 ? 8.382 1.629 -16.066 1.00 89.06 104 ALA A O 1
ATOM 792 N N . CYS A 1 105 ? 7.584 1.337 -13.982 1.00 87.56 105 CYS A N 1
ATOM 793 C CA . CYS A 1 105 ? 8.402 0.162 -13.680 1.00 87.56 105 CYS A CA 1
ATOM 794 C C . CYS A 1 105 ? 8.093 -1.005 -14.624 1.00 87.56 105 CYS A C 1
ATOM 796 O O . CYS A 1 105 ? 9.017 -1.563 -15.217 1.00 87.56 105 CYS A O 1
ATOM 798 N N . ARG A 1 106 ? 6.811 -1.330 -14.830 1.00 87.50 106 ARG A N 1
ATOM 799 C CA . ARG A 1 106 ? 6.393 -2.422 -15.721 1.00 87.50 106 ARG A CA 1
ATOM 800 C C . ARG A 1 106 ? 6.851 -2.202 -17.162 1.00 87.50 106 ARG A C 1
ATOM 802 O O . ARG A 1 106 ? 7.398 -3.113 -17.778 1.00 87.50 106 ARG A O 1
ATOM 809 N N . ARG A 1 107 ? 6.687 -0.984 -17.686 1.00 87.75 107 ARG A N 1
ATOM 810 C CA . ARG A 1 107 ? 7.161 -0.623 -19.031 1.00 87.75 107 ARG A CA 1
ATOM 811 C C . ARG A 1 107 ? 8.670 -0.826 -19.163 1.00 87.75 107 ARG A C 1
ATOM 813 O O . ARG A 1 107 ? 9.125 -1.361 -20.169 1.00 87.75 107 ARG A O 1
ATOM 820 N N . ALA A 1 108 ? 9.438 -0.431 -18.147 1.00 86.06 108 ALA A N 1
ATOM 821 C CA . ALA A 1 108 ? 10.885 -0.613 -18.144 1.00 86.06 108 ALA A CA 1
ATOM 822 C C . ALA A 1 108 ? 11.304 -2.091 -18.095 1.00 86.06 108 ALA A C 1
ATOM 824 O O . ALA A 1 108 ? 12.313 -2.444 -18.697 1.00 86.06 108 ALA A O 1
ATOM 825 N N . TRP A 1 109 ? 10.553 -2.954 -17.403 1.00 85.88 109 TRP A N 1
ATOM 826 C CA . TRP A 1 109 ? 10.835 -4.393 -17.380 1.00 85.88 109 TRP A CA 1
ATOM 827 C C . TRP A 1 109 ? 10.581 -5.045 -18.736 1.00 85.88 109 TRP A C 1
ATOM 829 O O . TRP A 1 109 ? 11.437 -5.787 -19.206 1.00 85.88 109 TRP A O 1
ATOM 839 N N . ASN A 1 110 ? 9.461 -4.717 -19.384 1.00 85.25 110 ASN A N 1
ATOM 840 C CA . ASN A 1 110 ? 9.128 -5.250 -20.706 1.00 85.25 110 ASN A CA 1
ATOM 841 C C . ASN A 1 110 ? 10.142 -4.808 -21.772 1.00 85.25 110 ASN A C 1
ATOM 843 O O . ASN A 1 110 ? 10.510 -5.600 -22.627 1.00 85.25 110 ASN A O 1
ATOM 847 N N . ALA A 1 111 ? 10.634 -3.567 -21.695 1.00 84.25 111 ALA A N 1
ATOM 848 C CA . ALA A 1 111 ? 11.662 -3.058 -22.607 1.00 84.25 111 ALA A CA 1
ATOM 849 C C . ALA A 1 111 ? 13.049 -3.702 -22.405 1.00 84.25 111 ALA A C 1
ATOM 851 O O . ALA A 1 111 ? 13.916 -3.553 -23.258 1.00 84.25 111 ALA A O 1
ATOM 852 N N . ALA A 1 112 ? 13.273 -4.371 -21.270 1.00 7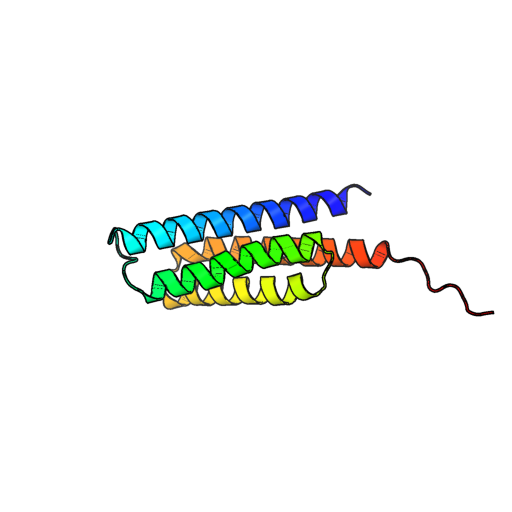9.81 112 ALA A N 1
ATOM 853 C CA . ALA A 1 112 ? 14.523 -5.055 -20.947 1.00 79.81 112 ALA A CA 1
ATOM 854 C C . ALA A 1 112 ? 14.442 -6.580 -21.146 1.00 79.81 112 ALA A C 1
ATOM 856 O O . ALA A 1 112 ? 15.416 -7.274 -20.852 1.00 79.81 112 AL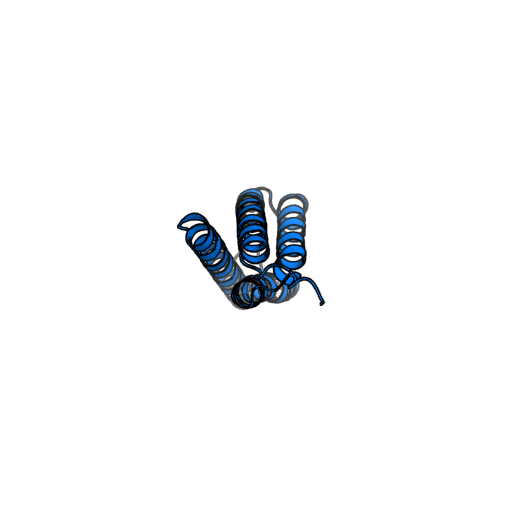A A O 1
ATOM 857 N N . ALA A 1 113 ? 13.296 -7.110 -21.587 1.00 76.06 113 ALA A N 1
ATOM 858 C CA . ALA A 1 113 ? 13.166 -8.521 -21.921 1.00 76.06 113 ALA A CA 1
ATOM 859 C C . ALA A 1 113 ? 13.962 -8.821 -23.209 1.00 76.06 113 ALA A C 1
ATOM 861 O O . ALA A 1 113 ? 13.881 -8.031 -24.154 1.00 76.06 113 ALA A O 1
ATOM 862 N N . PRO A 1 114 ? 14.745 -9.915 -23.261 1.00 68.00 114 PRO A N 1
ATOM 863 C CA . PRO A 1 114 ? 15.455 -10.301 -24.475 1.00 68.00 114 PRO A CA 1
ATOM 864 C C . PRO A 1 114 ? 14.460 -10.529 -25.620 1.00 68.00 114 PRO A C 1
ATOM 866 O O . PRO A 1 114 ? 13.367 -11.055 -25.399 1.00 68.00 114 PRO A O 1
ATOM 869 N N . LEU A 1 115 ? 14.834 -10.107 -26.834 1.00 68.88 115 LEU A N 1
ATOM 870 C CA . LEU A 1 115 ? 14.034 -10.364 -28.032 1.00 68.88 115 LEU A CA 1
ATOM 871 C C . LEU A 1 115 ? 13.832 -11.878 -28.187 1.00 68.88 115 LEU A C 1
ATOM 873 O O . LEU A 1 115 ? 14.757 -12.633 -27.871 1.00 68.88 115 LEU A O 1
ATOM 877 N N . PRO A 1 116 ? 12.662 -12.333 -28.673 1.00 68.75 116 PRO A N 1
ATOM 878 C CA . PRO A 1 116 ? 12.500 -13.731 -29.032 1.00 68.75 116 PRO A CA 1
ATOM 879 C C . PRO A 1 116 ? 13.596 -14.077 -30.041 1.00 68.75 116 PRO A C 1
ATOM 881 O O . PRO A 1 116 ? 13.668 -13.482 -31.116 1.00 68.75 116 PRO A O 1
ATOM 884 N N . THR A 1 117 ? 14.492 -14.988 -29.663 1.00 66.81 117 THR A N 1
ATOM 885 C CA . THR A 1 117 ? 15.433 -15.592 -30.602 1.00 66.81 117 THR A CA 1
ATOM 886 C C . THR A 1 117 ? 14.587 -16.216 -31.697 1.00 66.81 117 THR A C 1
ATOM 888 O O . THR A 1 117 ? 13.787 -17.106 -31.398 1.00 66.81 117 THR A O 1
ATOM 891 N N . ALA A 1 118 ? 14.698 -15.699 -32.922 1.00 65.44 118 ALA A N 1
ATOM 892 C CA . ALA A 1 118 ? 14.072 -16.310 -34.083 1.00 65.44 118 ALA A CA 1
ATOM 893 C C . ALA A 1 118 ? 14.434 -17.800 -34.061 1.00 65.44 118 ALA A C 1
ATOM 895 O O . ALA A 1 118 ? 15.617 -18.144 -34.004 1.00 65.44 118 ALA A O 1
ATOM 896 N N . ALA A 1 119 ? 13.417 -18.656 -33.964 1.00 66.56 119 ALA A N 1
ATOM 897 C CA . ALA A 1 119 ? 13.617 -20.093 -34.054 1.00 66.56 119 ALA A CA 1
ATOM 898 C C . ALA A 1 119 ? 14.221 -20.408 -35.439 1.00 66.56 119 ALA A C 1
ATOM 900 O O . ALA A 1 119 ? 13.848 -19.725 -36.398 1.00 66.56 119 ALA A O 1
ATOM 901 N N . PRO A 1 120 ? 15.176 -21.353 -35.517 1.00 67.38 120 PRO A N 1
ATOM 902 C CA . PRO A 1 120 ? 15.856 -21.711 -36.761 1.00 67.38 120 PRO A CA 1
ATOM 903 C C . PRO A 1 120 ? 14.900 -22.262 -37.823 1.00 67.38 120 PRO A C 1
ATOM 905 O O . PRO A 1 120 ? 13.867 -22.862 -37.441 1.00 67.38 120 PRO A O 1
#

Sequence (120 aa):
MRRSSGSKIIVHALAFIGVTFWLVMIVRALMGVGQYTGWKLIVTGLVLGGAHLLISLFTRRRSAAAIPLIWFVLVADLLLGVFVNPKVFLLVGASIILLAAGYACRRAWNAAAPLPTAAP